Protein AF-A0A6J7F257-F1 (afdb_monomer_lite)

Radius of gyration: 17.42 Å; chains: 1; bounding box: 30×32×53 Å

InterPro domains:
  IPR005288 L-aspartate oxidase [PTHR42716] (41-132)
  IPR015939 Fumarate reductase/succinate dehydrogenase flavoprotein-like, C-terminal [PF02910] (46-128)
  IPR037099 Fumarate reductase/succinate dehydrogenase flavoprotein-like, C-terminal domain superfamily [SSF46977] (38-130)

pLDDT: mean 87.4, std 16.23, range [43.72, 98.44]

Secondary structure (DSSP, 8-state):
--EESS-TT---GGGEEEEEEPPPPPPPP--SS---SSS--HHHHHHHHHHHHHHHSSSEE-HHHHHHHHHHHHHHHHHHTTS-TTSHHHHHHHHHHHHHHHHHHHHHH--S-BTTBEETTB-S--GGG-EEEE---

Organism: NCBI:txid449393

Structure (mmCIF, N/CA/C/O backbone):
data_AF-A0A6J7F257-F1
#
_entry.id   AF-A0A6J7F257-F1
#
loop_
_atom_site.group_PDB
_atom_site.id
_atom_site.type_symbol
_atom_site.label_atom_id
_atom_site.label_alt_id
_atom_site.label_comp_id
_atom_site.label_asym_id
_atom_site.label_entity_id
_atom_site.label_seq_id
_atom_site.pdbx_PDB_ins_code
_atom_site.Cartn_x
_atom_site.Cartn_y
_atom_site.Cartn_z
_atom_site.occupancy
_atom_site.B_iso_or_equiv
_atom_site.auth_seq_id
_atom_site.auth_comp_id
_atom_site.auth_asym_id
_atom_site.auth_atom_id
_atom_site.pdbx_PDB_model_num
ATOM 1 N N . MET A 1 1 ? 0.198 -18.275 12.877 1.00 47.94 1 MET A N 1
ATOM 2 C CA . MET A 1 1 ? 1.405 -17.846 13.627 1.00 47.94 1 MET A CA 1
ATOM 3 C C . MET A 1 1 ? 1.023 -16.888 14.758 1.00 47.94 1 MET A C 1
ATOM 5 O O . MET A 1 1 ? 0.595 -15.772 14.477 1.00 47.94 1 MET A O 1
ATOM 9 N N . ARG A 1 2 ? 1.169 -17.287 16.030 1.00 43.72 2 ARG A N 1
ATOM 10 C CA . ARG A 1 2 ? 1.167 -16.353 17.175 1.00 43.72 2 ARG A CA 1
ATOM 11 C C . ARG A 1 2 ? 2.531 -15.654 17.209 1.00 43.72 2 ARG A C 1
ATOM 13 O O . ARG A 1 2 ? 3.538 -16.346 17.224 1.00 43.72 2 ARG A O 1
ATOM 20 N N . SER A 1 3 ? 2.583 -14.324 17.189 1.00 47.03 3 SER A N 1
ATOM 21 C CA . SER A 1 3 ? 3.768 -13.589 17.643 1.00 47.03 3 SER A CA 1
ATOM 22 C C . SER A 1 3 ? 3.356 -12.783 18.860 1.00 47.03 3 SER A C 1
ATOM 24 O O . SER A 1 3 ? 2.300 -12.150 18.860 1.00 47.03 3 SER A O 1
ATOM 26 N N . VAL A 1 4 ? 4.180 -12.841 19.896 1.00 46.09 4 VAL A N 1
ATOM 27 C CA . VAL A 1 4 ? 4.019 -12.024 21.094 1.00 46.09 4 VAL A CA 1
ATOM 28 C C . VAL A 1 4 ? 4.691 -10.689 20.789 1.00 46.09 4 VAL A C 1
ATOM 30 O O . VAL A 1 4 ? 5.875 -10.655 20.462 1.00 46.09 4 VAL A O 1
ATOM 33 N N . LEU A 1 5 ? 3.932 -9.594 20.797 1.00 47.00 5 LEU A N 1
ATOM 34 C CA . LEU A 1 5 ? 4.510 -8.251 20.851 1.00 47.00 5 LEU A CA 1
ATOM 35 C C . LEU A 1 5 ? 4.490 -7.848 22.327 1.00 47.00 5 LEU A C 1
ATOM 37 O O . LEU A 1 5 ? 3.453 -7.462 22.855 1.00 47.00 5 LEU A O 1
ATOM 41 N N . GLY A 1 6 ? 5.624 -8.049 22.996 1.00 48.19 6 GLY A N 1
ATOM 42 C CA . GLY A 1 6 ? 5.761 -8.021 24.454 1.00 48.19 6 GLY A CA 1
ATOM 43 C C . GLY A 1 6 ? 6.654 -9.170 24.919 1.00 48.19 6 GLY A C 1
ATOM 44 O O . GLY A 1 6 ? 6.896 -10.100 24.152 1.00 48.19 6 GLY A O 1
ATOM 45 N N . PHE A 1 7 ? 7.194 -9.082 26.138 1.00 46.81 7 PHE A N 1
ATOM 46 C CA . PHE A 1 7 ? 8.109 -10.081 26.705 1.00 46.81 7 PHE A CA 1
ATOM 47 C C . PHE A 1 7 ? 7.590 -11.507 26.464 1.00 46.81 7 PHE A C 1
ATOM 49 O O . PHE A 1 7 ? 6.439 -11.807 26.783 1.00 46.81 7 PHE A O 1
ATOM 56 N N . ALA A 1 8 ? 8.437 -12.358 25.875 1.00 50.94 8 ALA A N 1
ATOM 57 C CA . ALA A 1 8 ? 8.070 -13.682 25.367 1.00 50.94 8 ALA A CA 1
ATOM 58 C C . ALA A 1 8 ? 7.418 -14.608 26.416 1.00 50.94 8 ALA A C 1
ATOM 60 O O . ALA A 1 8 ? 6.675 -15.508 26.037 1.00 50.94 8 ALA A O 1
ATOM 61 N N . ASP A 1 9 ? 7.640 -14.333 27.706 1.00 55.28 9 ASP A N 1
ATOM 62 C CA . ASP A 1 9 ? 7.163 -15.123 28.847 1.00 55.28 9 ASP A CA 1
ATOM 63 C C . ASP A 1 9 ? 5.977 -14.498 29.607 1.00 55.28 9 ASP A C 1
ATOM 65 O O . ASP A 1 9 ? 5.693 -14.870 30.746 1.00 55.28 9 ASP A O 1
ATOM 69 N N . SER A 1 10 ? 5.259 -13.533 29.024 1.00 56.78 10 SER A N 1
ATOM 70 C CA . SER A 1 10 ? 4.066 -13.003 29.690 1.00 56.78 10 SER A CA 1
ATOM 71 C C . SER A 1 10 ? 2.926 -14.027 29.700 1.00 56.78 10 SER A C 1
ATOM 73 O O . SER A 1 10 ? 2.411 -14.417 28.651 1.00 56.78 10 SER A O 1
ATOM 75 N N . ALA A 1 11 ? 2.474 -14.404 30.899 1.00 63.03 11 ALA A N 1
ATOM 76 C CA . ALA A 1 11 ? 1.251 -15.184 31.101 1.00 63.03 11 ALA A CA 1
ATOM 77 C C . ALA A 1 11 ? -0.031 -14.384 30.788 1.00 63.03 11 ALA A C 1
ATOM 79 O O . ALA A 1 11 ? -1.129 -14.945 30.783 1.00 63.03 11 ALA A O 1
ATOM 80 N N . ASP A 1 12 ? 0.088 -13.078 30.527 1.00 67.38 12 ASP A N 1
ATOM 81 C CA . ASP A 1 12 ? -1.041 -12.247 30.142 1.00 67.38 12 ASP A CA 1
ATOM 82 C C . ASP A 1 12 ? -1.430 -12.513 28.682 1.00 67.38 12 ASP A C 1
ATOM 84 O O . ASP A 1 12 ? -0.819 -12.019 27.731 1.00 67.38 12 ASP A O 1
ATOM 88 N N . SER A 1 13 ? -2.499 -13.292 28.514 1.00 66.38 13 SER A N 1
ATOM 89 C CA . SER A 1 13 ? -3.101 -13.587 27.212 1.00 66.38 13 SER A CA 1
ATOM 90 C C . SER A 1 13 ? -3.514 -12.338 26.418 1.00 66.38 13 SER A C 1
ATOM 92 O O . SER A 1 13 ? -3.634 -12.432 25.195 1.00 66.38 13 SER A O 1
ATOM 94 N N . SER A 1 14 ? -3.660 -11.171 27.065 1.00 65.56 14 SER A N 1
ATOM 95 C CA . SER A 1 14 ? -3.914 -9.888 26.397 1.00 65.56 14 SER A CA 1
ATOM 96 C C . SER A 1 14 ? -2.747 -9.431 25.506 1.00 65.56 14 SER A C 1
ATOM 98 O O . SER A 1 14 ? -2.957 -8.685 24.549 1.00 65.56 14 SER A O 1
ATOM 100 N N . LEU A 1 15 ? -1.529 -9.936 25.749 1.00 66.94 15 LEU A N 1
ATOM 101 C CA . LEU A 1 15 ? -0.330 -9.641 24.953 1.00 66.94 15 LEU A CA 1
ATOM 102 C C . LEU A 1 15 ? -0.154 -10.582 23.744 1.00 66.94 15 LEU A C 1
ATOM 104 O O . LEU A 1 15 ? 0.762 -10.412 22.933 1.00 66.94 15 LEU A O 1
ATOM 108 N N . SER A 1 16 ? -1.032 -11.580 23.583 1.00 73.12 16 SER A N 1
ATOM 109 C CA . SER A 1 16 ? -1.038 -12.479 22.424 1.00 73.12 16 SER A CA 1
ATOM 110 C C . SER A 1 16 ? -1.819 -11.856 21.261 1.00 73.12 16 SER A C 1
ATOM 112 O O . SER A 1 16 ? -3.037 -12.008 21.171 1.00 73.12 16 SER A O 1
ATOM 114 N N . ILE A 1 17 ? -1.117 -11.255 20.296 1.00 81.31 17 ILE A N 1
ATOM 115 C CA . ILE A 1 17 ? -1.738 -10.707 19.080 1.00 81.31 17 ILE A CA 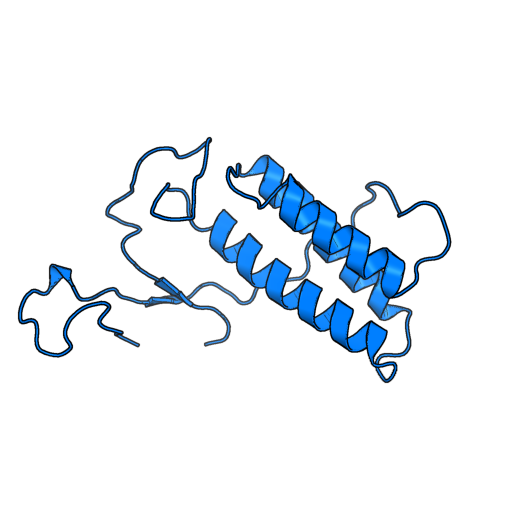1
ATOM 116 C C . ILE A 1 17 ? -1.784 -11.773 17.971 1.00 81.31 17 ILE A C 1
ATOM 118 O O . ILE A 1 17 ? -0.774 -12.141 17.354 1.00 81.31 17 ILE A O 1
ATOM 122 N N . GLY A 1 18 ? -2.990 -12.271 17.688 1.00 87.06 18 GLY A N 1
ATOM 123 C CA . GLY A 1 18 ? -3.250 -13.223 16.604 1.00 87.06 18 GLY A CA 1
ATOM 124 C C . GLY A 1 18 ? -2.939 -12.650 15.217 1.00 87.06 18 GLY A C 1
ATOM 125 O O . GLY A 1 18 ? -2.834 -11.440 15.047 1.00 87.06 18 GLY A O 1
ATOM 126 N N . GLY A 1 19 ? -2.754 -13.522 14.227 1.00 89.62 19 GLY A N 1
ATOM 127 C CA . GLY A 1 19 ? -2.682 -13.138 12.816 1.00 89.62 19 GLY A CA 1
ATOM 128 C C . GLY A 1 19 ? -3.939 -13.603 12.090 1.00 89.62 19 GLY A C 1
ATOM 129 O O . GLY A 1 19 ? -4.331 -14.756 12.258 1.00 89.62 19 GLY A O 1
ATOM 130 N N . VAL A 1 20 ? -4.544 -12.720 11.304 1.00 92.38 20 VAL A N 1
ATOM 131 C CA . VAL A 1 20 ? -5.671 -12.995 10.410 1.00 92.38 20 VAL A CA 1
ATOM 132 C C . VAL A 1 20 ? -5.163 -12.916 8.977 1.00 92.38 20 VAL A C 1
ATOM 134 O O . VAL A 1 20 ? -4.427 -11.991 8.622 1.00 92.38 20 VAL A O 1
ATOM 137 N N . ALA A 1 21 ? -5.530 -13.909 8.171 1.00 93.50 21 ALA A N 1
ATOM 138 C CA . ALA A 1 21 ? -5.167 -13.948 6.765 1.00 93.50 21 ALA A CA 1
ATOM 139 C C . ALA A 1 21 ? -5.880 -12.818 6.012 1.00 93.50 21 ALA A C 1
ATOM 141 O O . ALA A 1 21 ? -7.103 -12.693 6.066 1.00 93.50 21 ALA A O 1
ATOM 142 N N . LEU A 1 22 ? -5.101 -12.015 5.302 1.00 94.19 22 LEU A N 1
ATOM 143 C CA . LEU A 1 22 ? -5.565 -11.095 4.282 1.00 94.19 22 LEU A CA 1
ATOM 144 C C . LEU A 1 22 ? -5.269 -11.751 2.926 1.00 94.19 22 LEU A C 1
ATOM 146 O O . LEU A 1 22 ? -4.113 -12.127 2.697 1.00 94.19 22 LEU A O 1
ATOM 150 N N . PRO A 1 23 ? -6.264 -11.890 2.031 1.00 91.88 23 PRO A N 1
ATOM 151 C CA . PRO A 1 23 ? -6.025 -12.391 0.684 1.00 91.88 23 PRO A CA 1
ATOM 152 C C . PRO A 1 23 ? -4.875 -11.643 0.010 1.00 91.88 23 PRO A C 1
ATOM 154 O O . PRO A 1 23 ? -4.673 -10.451 0.265 1.00 91.88 23 PRO A O 1
ATOM 157 N N . VAL A 1 24 ? -4.110 -12.340 -0.833 1.00 88.88 24 VAL A N 1
ATOM 158 C CA . VAL A 1 24 ? -3.099 -11.676 -1.661 1.00 88.88 24 VAL A CA 1
ATOM 159 C C . VAL A 1 24 ? -3.821 -10.624 -2.502 1.00 88.88 24 VAL A C 1
ATOM 161 O O . VAL A 1 24 ? -4.806 -10.957 -3.163 1.00 88.88 24 VAL A O 1
ATOM 164 N N . PRO A 1 25 ? -3.417 -9.349 -2.418 1.00 88.25 25 PRO A N 1
ATOM 165 C CA . PRO A 1 25 ? -4.129 -8.301 -3.116 1.00 88.25 25 PRO A CA 1
ATOM 166 C C . PRO A 1 25 ? -3.954 -8.432 -4.627 1.00 88.25 25 PRO A C 1
ATOM 168 O O . PRO A 1 25 ? -2.834 -8.469 -5.132 1.00 88.25 25 PRO A O 1
ATOM 171 N N . GLU A 1 26 ? -5.070 -8.421 -5.346 1.00 84.81 26 GLU A N 1
ATOM 172 C CA . GLU A 1 26 ? -5.073 -8.319 -6.804 1.00 84.81 26 GLU A CA 1
ATOM 173 C C . GLU A 1 26 ? -4.720 -6.895 -7.252 1.00 84.81 26 GLU A C 1
ATOM 175 O O . GLU A 1 26 ? -5.004 -5.940 -6.512 1.00 84.81 26 GLU A O 1
ATOM 180 N N . PRO A 1 27 ? -4.073 -6.714 -8.422 1.00 75.88 27 PRO A N 1
ATOM 181 C CA . PRO A 1 27 ? -3.763 -5.395 -8.974 1.00 75.88 27 PRO A CA 1
ATOM 182 C C . PRO A 1 27 ? -4.981 -4.481 -8.923 1.00 75.88 27 PRO A C 1
ATOM 184 O O . PRO A 1 27 ? -6.088 -4.880 -9.293 1.00 75.88 27 PRO A O 1
ATOM 187 N N . GLY A 1 28 ? -4.781 -3.244 -8.459 1.00 72.50 28 GLY A N 1
ATOM 188 C CA . GLY A 1 28 ? -5.835 -2.245 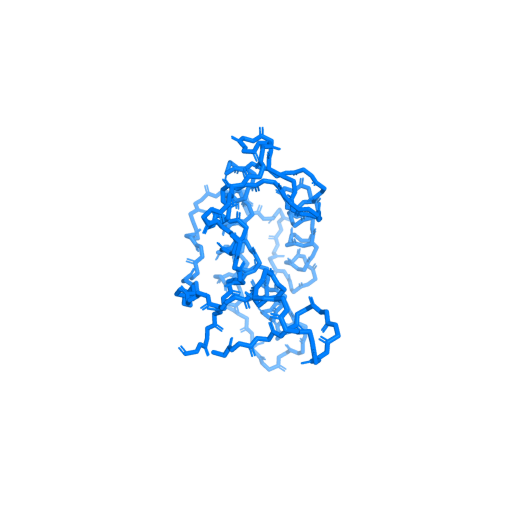-8.545 1.00 72.50 28 GLY A CA 1
ATOM 189 C C . GLY A 1 28 ? -6.269 -2.043 -9.994 1.00 72.50 28 GLY A C 1
ATOM 190 O O . GLY A 1 28 ? -5.475 -2.276 -10.910 1.00 72.50 28 GLY A O 1
ATOM 191 N N . PRO A 1 29 ? -7.529 -1.654 -10.240 1.00 75.62 29 PRO A N 1
ATOM 192 C CA . PRO A 1 29 ? -7.993 -1.512 -11.604 1.00 75.62 29 PRO A CA 1
ATOM 193 C C . PRO A 1 29 ? -7.174 -0.423 -12.303 1.00 75.62 29 PRO A C 1
ATOM 195 O O . PRO A 1 29 ? -6.949 0.657 -11.764 1.00 75.62 29 PRO A O 1
ATOM 198 N N . SER A 1 30 ? -6.741 -0.701 -13.529 1.00 66.31 30 SER A N 1
ATOM 199 C CA . SER A 1 30 ? -5.973 0.233 -14.363 1.00 66.31 30 SER A CA 1
ATOM 200 C C . SER A 1 30 ? -6.869 1.286 -15.036 1.00 66.31 30 SER A C 1
ATOM 202 O O . SER A 1 30 ? -6.582 1.726 -16.148 1.00 66.31 30 SER A O 1
ATOM 204 N N . GLY A 1 31 ? -7.996 1.639 -14.404 1.00 60.59 31 GLY A N 1
ATOM 205 C CA . GLY A 1 31 ? -9.030 2.501 -14.974 1.00 60.59 31 GLY A CA 1
ATOM 206 C C . GLY A 1 31 ? -8.502 3.886 -15.380 1.00 60.59 31 GLY A C 1
ATOM 207 O O . GLY A 1 31 ? -7.428 4.303 -14.936 1.00 60.59 31 GLY A O 1
ATOM 208 N N . PRO A 1 32 ? -9.235 4.623 -16.233 1.00 48.81 32 PRO A N 1
ATOM 209 C CA . PRO A 1 32 ? -8.764 5.890 -16.775 1.00 48.81 32 PRO A CA 1
ATOM 210 C C . PRO A 1 32 ? -8.788 6.988 -15.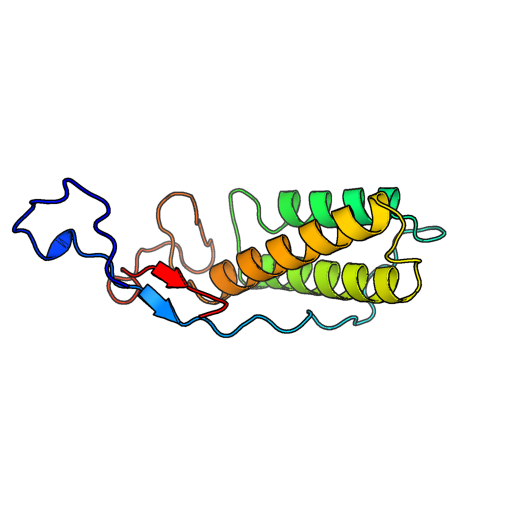704 1.00 48.81 32 PRO A C 1
ATOM 212 O O . PRO A 1 32 ? -9.806 7.642 -15.506 1.00 48.81 32 PRO A O 1
ATOM 215 N N . THR A 1 33 ? -7.661 7.247 -15.045 1.00 49.34 33 THR A N 1
ATOM 216 C CA . THR A 1 33 ? -7.451 8.492 -14.293 1.00 49.34 33 THR A CA 1
ATOM 217 C C . THR A 1 33 ? -6.026 8.992 -14.507 1.00 49.34 33 THR A C 1
ATOM 219 O O . THR A 1 33 ? -5.078 8.352 -14.088 1.00 49.34 33 THR A O 1
ATOM 222 N N . GLY A 1 34 ? -5.887 10.130 -15.197 1.00 52.81 34 GLY A N 1
ATOM 223 C CA . GLY A 1 34 ? -4.660 10.935 -15.272 1.00 52.81 34 GLY A CA 1
ATOM 224 C C . GLY A 1 34 ? -3.365 10.160 -15.526 1.00 52.81 34 GLY A C 1
ATOM 225 O O . GLY A 1 34 ? -2.575 9.963 -14.608 1.00 52.81 34 GLY A O 1
ATOM 226 N N . LYS A 1 35 ? -3.114 9.776 -16.784 1.00 50.78 35 LYS A N 1
ATOM 227 C CA . LYS A 1 35 ? -1.783 9.319 -17.211 1.00 50.78 35 LYS A CA 1
ATOM 228 C C . LYS A 1 35 ? -0.756 10.395 -16.809 1.00 50.78 35 LYS A C 1
ATOM 230 O O . LYS A 1 35 ? -1.064 11.572 -16.995 1.00 50.78 35 LYS A O 1
ATOM 235 N N . PRO A 1 36 ? 0.431 10.053 -16.281 1.00 52.94 36 PRO A N 1
ATOM 236 C CA . PRO A 1 36 ? 1.481 11.052 -16.113 1.00 52.94 36 PRO A CA 1
ATOM 237 C C . PRO A 1 36 ? 1.742 11.725 -17.468 1.00 52.94 36 PRO A C 1
ATOM 239 O O . PRO A 1 36 ? 1.904 11.028 -18.472 1.00 52.94 36 PRO A O 1
ATOM 242 N N . ASP A 1 37 ? 1.732 13.059 -17.507 1.00 51.50 37 ASP A N 1
ATOM 243 C CA . ASP A 1 37 ? 1.994 13.822 -18.729 1.00 51.50 37 ASP A CA 1
ATOM 244 C C . ASP A 1 37 ? 3.391 13.457 -19.270 1.00 51.50 37 ASP A C 1
ATOM 246 O O . ASP A 1 37 ? 4.409 13.703 -18.620 1.00 51.50 37 ASP A O 1
ATOM 250 N N . GLY A 1 38 ? 3.438 12.826 -20.450 1.00 62.47 38 GLY A N 1
ATOM 251 C CA . GLY A 1 38 ? 4.669 12.365 -21.107 1.00 62.47 38 GLY A CA 1
ATOM 252 C C . GLY A 1 38 ? 4.760 10.847 -21.322 1.00 62.47 38 GLY A C 1
ATOM 253 O O . GLY A 1 38 ? 3.851 10.080 -21.003 1.00 62.47 38 GLY A O 1
ATOM 254 N N . ALA A 1 39 ? 5.865 10.394 -21.922 1.00 75.31 39 ALA A N 1
ATOM 255 C CA . ALA A 1 39 ? 6.159 8.967 -22.044 1.00 75.31 39 ALA A CA 1
ATOM 256 C C . ALA A 1 39 ? 6.465 8.386 -20.653 1.00 75.31 39 ALA A C 1
ATOM 258 O O . ALA A 1 39 ? 7.267 8.951 -19.911 1.00 75.31 39 ALA A O 1
ATOM 259 N N . ALA A 1 40 ? 5.833 7.266 -20.295 1.00 87.12 40 ALA A N 1
ATOM 260 C CA . ALA A 1 40 ? 6.090 6.610 -19.018 1.00 87.12 40 ALA A CA 1
ATOM 261 C C . ALA A 1 40 ? 7.524 6.060 -18.993 1.00 87.12 40 ALA A C 1
ATOM 263 O O . ALA A 1 40 ? 7.879 5.228 -19.826 1.00 87.12 40 ALA A O 1
ATOM 264 N N . THR A 1 41 ? 8.327 6.506 -18.028 1.00 95.00 41 TH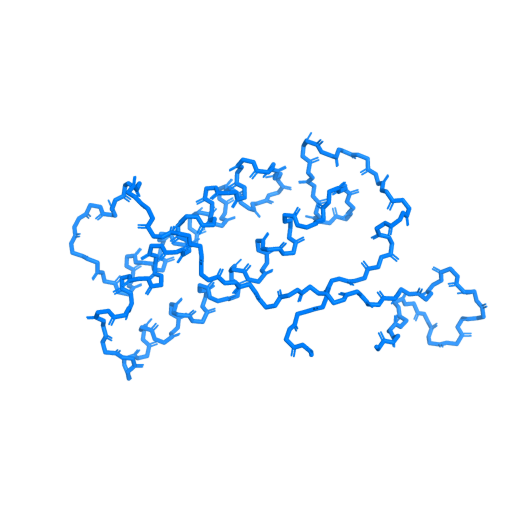R A N 1
ATOM 265 C CA . THR A 1 41 ? 9.647 5.939 -17.724 1.00 95.00 41 THR A CA 1
ATOM 266 C C . THR A 1 41 ? 9.634 5.332 -16.320 1.00 95.00 41 THR A C 1
ATOM 268 O O . THR A 1 41 ? 8.793 5.712 -15.496 1.00 95.00 41 THR A O 1
ATOM 271 N N . PRO A 1 42 ? 10.558 4.417 -15.987 1.00 95.81 42 PRO A N 1
ATOM 272 C CA . PRO A 1 42 ? 10.670 3.895 -14.625 1.00 95.81 42 PRO A CA 1
ATOM 273 C C . PRO A 1 42 ? 10.803 5.007 -13.570 1.00 95.81 42 PRO A C 1
ATOM 275 O O . PRO A 1 42 ? 10.187 4.949 -12.507 1.00 95.81 42 PRO A O 1
ATOM 278 N N . GLU A 1 43 ? 11.544 6.073 -13.867 1.00 96.38 43 GLU A N 1
ATOM 279 C CA . GLU A 1 43 ? 11.737 7.218 -12.973 1.00 96.38 43 GLU A CA 1
ATOM 280 C C . GLU A 1 43 ? 10.449 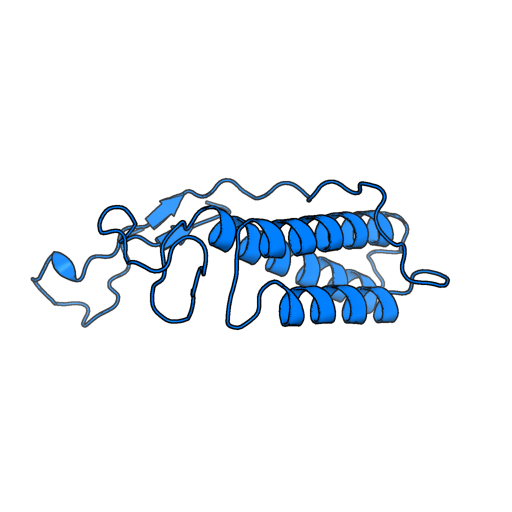8.027 -12.792 1.00 96.38 43 GLU A C 1
ATOM 282 O O . GLU A 1 43 ? 10.133 8.449 -11.674 1.00 96.38 43 GLU A O 1
ATOM 287 N N . SER A 1 44 ? 9.681 8.249 -13.867 1.00 95.69 44 SER A N 1
ATOM 288 C CA . SER A 1 44 ? 8.398 8.951 -13.770 1.00 95.69 44 SER A CA 1
ATOM 289 C C . SER A 1 44 ? 7.385 8.134 -12.967 1.00 95.69 44 SER A C 1
ATOM 291 O O . SER A 1 44 ? 6.718 8.689 -12.094 1.00 95.69 44 SER A O 1
ATOM 293 N N . LEU A 1 45 ? 7.323 6.818 -13.191 1.00 96.50 45 LEU A N 1
ATOM 294 C CA . LEU A 1 45 ? 6.444 5.900 -12.463 1.00 96.50 45 LEU A CA 1
ATOM 295 C C . LEU A 1 45 ? 6.818 5.794 -10.978 1.00 96.50 45 LEU A C 1
ATOM 297 O O . LEU A 1 45 ? 5.933 5.813 -10.123 1.00 96.50 45 LEU A O 1
ATOM 301 N N . ARG A 1 46 ? 8.117 5.766 -10.651 1.00 97.75 46 ARG A N 1
ATOM 302 C CA . ARG A 1 46 ? 8.594 5.804 -9.260 1.00 97.75 46 ARG A CA 1
ATOM 303 C C . ARG A 1 46 ? 8.131 7.062 -8.535 1.00 97.75 46 ARG A C 1
ATOM 305 O O . ARG A 1 46 ? 7.605 6.966 -7.429 1.00 97.75 46 ARG A O 1
ATOM 312 N N . ARG A 1 47 ? 8.317 8.239 -9.143 1.00 97.06 47 ARG A N 1
ATOM 313 C CA . ARG A 1 47 ? 7.863 9.503 -8.543 1.00 97.06 47 ARG A CA 1
ATOM 314 C C . ARG A 1 47 ? 6.351 9.513 -8.362 1.00 97.06 47 ARG A C 1
ATOM 316 O O . ARG A 1 47 ? 5.871 9.951 -7.322 1.00 97.06 47 ARG A O 1
ATOM 323 N N . TYR A 1 48 ? 5.620 8.993 -9.345 1.00 95.12 48 TYR A N 1
ATOM 324 C CA . TYR A 1 48 ? 4.165 8.947 -9.313 1.00 95.12 48 TYR A CA 1
ATOM 325 C C . TYR A 1 48 ? 3.636 8.129 -8.128 1.00 95.12 48 TYR A C 1
ATOM 327 O O . TYR A 1 48 ? 2.852 8.642 -7.329 1.00 95.12 48 TYR A O 1
ATOM 335 N N . ILE A 1 49 ? 4.136 6.903 -7.935 1.00 96.50 49 ILE A N 1
ATOM 336 C CA . ILE A 1 49 ? 3.690 6.060 -6.820 1.00 96.50 49 ILE A CA 1
ATOM 337 C C . ILE A 1 49 ? 4.140 6.597 -5.454 1.00 96.50 49 ILE A C 1
ATOM 339 O O . ILE A 1 49 ? 3.369 6.569 -4.497 1.00 96.50 49 ILE A O 1
ATOM 343 N N . GLN A 1 50 ? 5.359 7.140 -5.352 1.00 97.94 50 GLN A N 1
ATOM 344 C CA . GLN A 1 50 ? 5.855 7.743 -4.109 1.00 97.94 50 GLN A CA 1
ATOM 345 C C . GLN A 1 50 ? 5.028 8.964 -3.701 1.00 97.94 50 GLN A C 1
ATOM 347 O O . GLN A 1 50 ? 4.701 9.118 -2.521 1.00 97.94 50 GLN A O 1
ATOM 352 N N . GLN A 1 51 ? 4.655 9.806 -4.668 1.00 97.56 51 GLN A N 1
ATOM 353 C CA . GLN A 1 51 ? 3.789 10.953 -4.426 1.00 97.56 51 GLN A CA 1
ATOM 354 C C . GLN A 1 51 ? 2.401 10.508 -3.954 1.00 97.56 51 GLN A C 1
ATOM 356 O O . GLN A 1 51 ? 1.931 11.004 -2.933 1.00 97.56 51 GLN A O 1
ATOM 361 N N . ALA A 1 52 ? 1.775 9.542 -4.635 1.00 97.00 52 ALA A N 1
ATOM 362 C CA . ALA A 1 52 ? 0.461 9.027 -4.248 1.00 97.00 52 ALA A CA 1
ATOM 363 C C . ALA A 1 52 ? 0.469 8.425 -2.833 1.00 97.00 52 ALA A C 1
ATOM 365 O O . ALA A 1 52 ? -0.373 8.770 -2.007 1.00 97.00 52 ALA A O 1
ATOM 366 N N . MET A 1 53 ? 1.466 7.596 -2.505 1.00 97.88 53 MET A N 1
ATOM 367 C CA . MET A 1 53 ? 1.613 7.032 -1.157 1.00 97.88 53 MET A CA 1
ATOM 368 C C . MET A 1 53 ? 1.799 8.120 -0.090 1.00 97.88 53 MET A C 1
ATOM 370 O O . MET A 1 53 ? 1.245 8.011 1.002 1.00 97.88 53 MET A O 1
ATOM 374 N N . SER A 1 54 ? 2.549 9.180 -0.402 1.00 97.56 54 SER A N 1
ATOM 375 C CA . SER A 1 54 ? 2.809 10.279 0.537 1.00 97.56 54 SER A CA 1
ATOM 376 C C . SER A 1 54 ? 1.573 11.153 0.765 1.00 97.56 54 SER A C 1
ATOM 378 O O . SER A 1 54 ? 1.292 11.533 1.901 1.00 97.56 54 SER A O 1
ATOM 380 N N . THR A 1 55 ? 0.830 11.463 -0.301 1.00 96.62 55 THR A N 1
ATOM 381 C CA . THR A 1 55 ? -0.350 12.336 -0.252 1.00 96.62 55 THR A CA 1
ATOM 382 C C . THR A 1 55 ? -1.576 11.622 0.310 1.00 96.62 55 THR A C 1
ATOM 384 O O . THR A 1 55 ? -2.247 12.168 1.180 1.00 96.62 55 THR A O 1
ATOM 387 N N . ASP A 1 56 ? -1.862 10.406 -0.155 1.00 97.50 56 ASP A N 1
ATOM 388 C CA . ASP A 1 56 ? -3.149 9.743 0.077 1.00 97.50 56 ASP A CA 1
ATOM 389 C C . ASP A 1 56 ? -3.065 8.528 1.027 1.00 97.50 56 ASP A C 1
ATOM 391 O O . ASP A 1 56 ? -4.090 8.068 1.538 1.00 97.50 56 ASP A O 1
ATOM 395 N N . ALA A 1 57 ? -1.857 8.028 1.320 1.00 97.12 57 ALA A N 1
ATOM 396 C CA . ALA A 1 57 ? -1.598 6.983 2.320 1.00 97.12 57 ALA A CA 1
ATOM 397 C C . ALA A 1 57 ? -0.621 7.436 3.431 1.00 97.12 57 ALA A C 1
ATOM 399 O O . ALA A 1 57 ? -0.017 6.596 4.112 1.00 97.12 57 ALA A O 1
ATOM 400 N N . GLY A 1 58 ? -0.492 8.755 3.626 1.00 94.88 58 GLY A N 1
ATOM 401 C CA . GLY A 1 58 ? 0.366 9.403 4.620 1.00 94.88 58 GLY A CA 1
ATOM 402 C C . GLY A 1 58 ? -0.179 9.344 6.054 1.00 94.88 58 GLY A C 1
ATOM 403 O O . GLY A 1 58 ? -0.717 8.332 6.489 1.00 94.88 58 GLY A O 1
ATOM 404 N N . VAL A 1 59 ? -0.014 10.424 6.827 1.00 95.31 59 VAL A N 1
ATOM 405 C CA . VAL A 1 59 ? -0.361 10.454 8.267 1.00 95.31 59 VAL A CA 1
ATOM 406 C C . VAL A 1 59 ? -1.845 10.179 8.517 1.00 95.31 59 VAL A C 1
ATOM 408 O O . VAL A 1 59 ? -2.181 9.400 9.404 1.00 95.31 59 VAL A O 1
ATOM 411 N N . GLN A 1 60 ? -2.719 10.806 7.732 1.00 94.81 60 GLN A N 1
ATOM 412 C CA . GLN A 1 60 ? -4.168 10.639 7.804 1.00 94.81 60 GLN A CA 1
ATOM 413 C C . GLN A 1 60 ? -4.660 9.935 6.545 1.00 94.81 60 GLN A C 1
ATOM 415 O O . GLN A 1 60 ? -4.197 10.231 5.444 1.00 94.81 60 GLN A O 1
ATOM 420 N N . ARG A 1 61 ? -5.592 8.998 6.716 1.00 97.94 61 ARG A N 1
ATOM 421 C CA . ARG A 1 61 ? -6.120 8.160 5.637 1.00 97.94 61 ARG A CA 1
ATOM 422 C C . ARG A 1 61 ? -7.638 8.122 5.700 1.00 97.94 61 ARG A C 1
ATOM 424 O O . ARG A 1 61 ? -8.207 8.175 6.786 1.00 97.94 61 ARG A O 1
ATOM 431 N N . SER A 1 62 ? -8.282 7.958 4.557 1.00 98.44 62 SER A N 1
ATOM 432 C CA . SER A 1 62 ? -9.692 7.580 4.450 1.00 98.44 62 SER A CA 1
ATOM 433 C C . SER A 1 62 ? -9.837 6.433 3.456 1.00 98.44 62 SER A C 1
ATOM 435 O O . SER A 1 62 ? -8.916 6.161 2.683 1.00 98.44 62 SER A O 1
ATOM 437 N N . ALA A 1 63 ? -10.990 5.760 3.436 1.00 97.94 63 ALA A N 1
ATOM 438 C CA . ALA A 1 63 ? -11.280 4.796 2.375 1.00 97.94 63 ALA A CA 1
ATOM 439 C C . ALA A 1 63 ? -11.099 5.420 0.978 1.00 97.94 63 ALA A C 1
ATOM 441 O O . ALA A 1 63 ? -10.518 4.801 0.093 1.00 97.94 63 ALA A O 1
ATOM 442 N N . GLU A 1 64 ? -11.534 6.669 0.801 1.00 97.69 64 GLU A N 1
ATOM 443 C CA . GLU A 1 64 ? -11.428 7.394 -0.466 1.00 97.69 64 GLU A CA 1
ATOM 444 C C . GLU A 1 64 ? -9.971 7.666 -0.870 1.00 97.69 64 GLU A C 1
ATOM 446 O O . GLU A 1 64 ? -9.591 7.395 -2.009 1.00 97.69 64 GLU A O 1
ATOM 451 N N . SER A 1 65 ? -9.135 8.155 0.055 1.00 97.94 65 SER A N 1
ATOM 452 C CA . SER A 1 65 ? -7.723 8.422 -0.243 1.00 97.94 65 SER A CA 1
ATOM 453 C C . SER A 1 65 ? -6.985 7.130 -0.591 1.00 97.94 65 SER A C 1
ATOM 455 O O . SER A 1 65 ? -6.290 7.055 -1.601 1.00 97.94 65 SER A O 1
ATOM 457 N N . LEU A 1 66 ? -7.227 6.062 0.167 1.00 98.00 66 LEU A N 1
ATOM 458 C CA . LEU A 1 66 ? -6.645 4.749 -0.096 1.00 98.00 66 LEU A CA 1
ATOM 459 C C . LEU A 1 66 ? -7.081 4.175 -1.452 1.00 98.00 66 LEU A C 1
ATOM 461 O O . LEU A 1 66 ? -6.256 3.595 -2.156 1.00 98.00 66 LEU A O 1
ATOM 465 N N . GLN A 1 67 ? -8.337 4.380 -1.858 1.00 96.56 67 GLN A N 1
ATOM 466 C CA . GLN A 1 67 ? -8.811 3.983 -3.186 1.00 96.56 67 GLN A CA 1
ATOM 467 C C . GLN A 1 67 ? -8.118 4.759 -4.311 1.00 96.56 67 GLN A C 1
ATOM 469 O O . GLN A 1 67 ? -7.810 4.164 -5.342 1.00 96.56 67 GLN A O 1
ATOM 474 N N . ARG A 1 68 ? -7.796 6.048 -4.129 1.00 95.75 68 ARG A N 1
ATOM 475 C CA . ARG A 1 68 ? -6.989 6.794 -5.115 1.00 95.75 68 ARG A CA 1
ATOM 476 C C . ARG A 1 68 ? -5.601 6.183 -5.291 1.00 95.75 68 ARG A C 1
ATOM 478 O O . ARG A 1 68 ? -5.178 5.965 -6.424 1.00 95.75 68 ARG A O 1
ATOM 485 N N . VAL A 1 69 ? -4.928 5.831 -4.193 1.00 96.81 69 VAL A N 1
ATOM 486 C CA . VAL A 1 69 ? -3.626 5.140 -4.258 1.00 96.81 69 VAL A CA 1
ATOM 487 C C . VAL A 1 69 ? -3.753 3.788 -4.956 1.00 96.81 69 VAL A C 1
ATOM 489 O O . VAL A 1 69 ? -2.902 3.433 -5.768 1.00 96.81 69 VAL A O 1
ATOM 492 N N . TRP A 1 70 ? -4.833 3.052 -4.688 1.00 96.50 70 TRP A N 1
ATOM 493 C CA . TRP A 1 70 ? -5.108 1.767 -5.328 1.00 96.50 70 TRP A CA 1
ATOM 494 C C . TRP A 1 70 ? -5.170 1.867 -6.860 1.00 96.50 70 TRP A C 1
ATOM 496 O O . TRP A 1 70 ? -4.588 1.029 -7.550 1.00 96.50 70 TRP A O 1
ATOM 506 N N . GLN A 1 71 ? -5.797 2.922 -7.397 1.00 95.06 71 GLN A N 1
ATOM 507 C CA . GLN A 1 71 ? -5.810 3.190 -8.843 1.00 95.06 71 GLN A CA 1
ATOM 508 C C . GLN A 1 71 ? -4.404 3.475 -9.382 1.00 95.06 71 GLN A C 1
ATOM 510 O O . GLN A 1 71 ? -3.998 2.895 -10.388 1.00 95.06 71 GLN A O 1
ATOM 515 N N . VAL A 1 72 ? -3.639 4.331 -8.692 1.00 95.56 72 VAL A N 1
ATOM 516 C CA . VAL A 1 72 ? -2.265 4.683 -9.088 1.00 95.56 72 VAL A CA 1
ATOM 517 C C . VAL A 1 72 ? -1.383 3.437 -9.176 1.00 95.56 72 VAL A C 1
ATOM 519 O O . VAL A 1 72 ? -0.672 3.253 -10.160 1.00 95.56 72 VAL A O 1
ATOM 522 N N . ILE A 1 73 ? -1.474 2.543 -8.189 1.00 96.31 73 ILE A N 1
ATOM 523 C CA . ILE A 1 73 ? -0.755 1.262 -8.186 1.00 96.31 73 ILE A CA 1
ATOM 524 C C . ILE A 1 73 ? -1.128 0.425 -9.418 1.00 96.31 73 ILE A C 1
ATOM 526 O O . ILE A 1 73 ? -0.239 -0.067 -10.115 1.00 96.31 73 ILE A O 1
ATOM 530 N N . GLY A 1 74 ? -2.427 0.291 -9.707 1.00 94.69 74 GLY A N 1
ATOM 531 C CA . GLY A 1 74 ? -2.934 -0.454 -10.864 1.00 94.69 74 GLY A CA 1
ATOM 532 C C . GLY A 1 74 ? -2.428 0.080 -12.205 1.00 94.69 74 GLY A C 1
ATOM 533 O O . GLY A 1 74 ? -2.074 -0.687 -13.102 1.00 94.69 74 GLY A O 1
ATOM 534 N N . GLN A 1 75 ? -2.340 1.401 -12.335 1.00 93.06 75 GLN A N 1
ATOM 535 C CA . GLN A 1 75 ? -1.797 2.061 -13.522 1.00 93.06 75 GLN A CA 1
ATOM 536 C C . GLN A 1 75 ? -0.281 1.901 -13.636 1.00 93.06 75 GLN A C 1
ATOM 538 O O . GLN A 1 75 ? 0.226 1.657 -14.731 1.00 93.06 75 GLN A O 1
ATOM 543 N N . THR A 1 76 ? 0.452 2.011 -12.523 1.00 94.94 76 THR A N 1
ATOM 544 C CA . THR A 1 76 ? 1.900 1.780 -12.500 1.00 94.94 76 THR A CA 1
ATOM 545 C C . THR A 1 76 ? 2.230 0.356 -12.931 1.00 94.94 76 THR A C 1
ATOM 547 O O . THR A 1 76 ? 3.085 0.180 -13.795 1.00 94.94 76 THR A O 1
ATOM 550 N N . LEU A 1 77 ? 1.540 -0.652 -12.389 1.00 94.94 77 LEU A N 1
ATOM 551 C CA . LEU A 1 77 ? 1.756 -2.053 -12.762 1.00 94.94 77 LEU A CA 1
ATOM 552 C C . LEU A 1 77 ? 1.462 -2.295 -14.249 1.00 94.94 77 LEU A C 1
ATOM 554 O O . LEU A 1 77 ? 2.314 -2.843 -14.943 1.00 94.94 77 LEU A O 1
ATOM 558 N N . ALA A 1 78 ? 0.333 -1.791 -14.757 1.00 93.50 78 ALA A N 1
ATOM 559 C CA . ALA A 1 78 ? -0.010 -1.906 -16.175 1.00 93.50 78 ALA A CA 1
ATOM 560 C C . ALA A 1 78 ? 1.014 -1.219 -17.097 1.00 93.50 78 ALA A C 1
ATOM 562 O O . ALA A 1 78 ? 1.355 -1.745 -18.153 1.00 93.50 78 ALA A O 1
ATOM 563 N N . ALA A 1 79 ? 1.554 -0.060 -16.706 1.00 93.38 79 ALA A N 1
ATOM 564 C CA . ALA A 1 79 ? 2.596 0.609 -17.483 1.00 93.38 79 ALA A CA 1
ATOM 565 C C . ALA A 1 79 ? 3.910 -0.195 -17.516 1.00 93.38 79 ALA A C 1
ATOM 567 O O . ALA A 1 79 ? 4.581 -0.227 -18.548 1.00 93.38 79 ALA A O 1
ATOM 568 N N . LEU A 1 80 ? 4.269 -0.856 -16.409 1.00 94.62 80 LEU A N 1
ATOM 569 C CA . LEU A 1 80 ? 5.471 -1.690 -16.312 1.00 94.62 80 LEU A CA 1
ATOM 570 C C . LEU A 1 80 ? 5.369 -2.987 -17.122 1.00 94.62 80 LEU A C 1
ATOM 572 O O . LEU A 1 80 ? 6.406 -3.536 -17.483 1.00 94.62 80 LEU A O 1
ATOM 576 N N . ASP A 1 81 ? 4.166 -3.489 -17.413 1.00 93.38 81 ASP A N 1
ATOM 577 C CA . ASP A 1 81 ? 3.976 -4.689 -18.247 1.00 93.38 81 ASP A CA 1
ATOM 578 C C . ASP A 1 81 ? 4.400 -4.471 -19.711 1.00 93.38 81 ASP A C 1
ATOM 580 O O . ASP A 1 81 ? 4.653 -5.428 -20.440 1.00 93.38 81 ASP A O 1
ATOM 584 N N . HIS A 1 82 ? 4.541 -3.212 -20.134 1.00 92.81 82 HIS A N 1
ATOM 585 C CA . HIS A 1 82 ? 5.057 -2.833 -21.451 1.00 92.81 82 HIS A CA 1
ATOM 586 C C . HIS A 1 82 ? 6.560 -2.500 -21.453 1.00 92.81 82 HIS A C 1
ATOM 588 O O . HIS A 1 82 ? 7.075 -2.013 -22.460 1.00 92.81 82 HIS A O 1
ATOM 594 N N . MET A 1 83 ? 7.267 -2.723 -20.341 1.00 94.81 83 MET A N 1
ATOM 595 C CA . MET A 1 83 ? 8.698 -2.435 -20.189 1.00 94.81 83 MET A CA 1
ATOM 596 C C . MET A 1 83 ? 9.504 -3.726 -19.998 1.00 94.81 83 MET A C 1
ATOM 598 O O . MET A 1 83 ? 8.970 -4.734 -19.543 1.00 94.81 83 MET A O 1
ATOM 602 N N . ASP A 1 84 ? 10.802 -3.697 -20.319 1.00 96.38 84 ASP A N 1
ATOM 603 C CA . ASP A 1 84 ? 11.689 -4.849 -20.114 1.00 96.38 84 ASP A CA 1
ATOM 604 C C . ASP A 1 84 ? 11.912 -5.111 -18.606 1.00 96.38 84 ASP A C 1
ATOM 606 O O . ASP A 1 84 ? 12.508 -4.270 -17.923 1.00 96.38 84 ASP A O 1
ATOM 610 N N . PRO A 1 85 ? 11.474 -6.266 -18.064 1.00 94.25 85 PRO A N 1
ATOM 611 C CA . PRO A 1 85 ? 11.629 -6.586 -16.648 1.00 94.25 85 PRO A CA 1
ATOM 612 C C . PRO A 1 85 ? 13.085 -6.828 -16.220 1.00 94.25 85 PRO A C 1
ATOM 614 O O . PRO A 1 85 ? 13.354 -6.830 -15.020 1.00 94.25 85 PRO A O 1
ATOM 617 N N . GLN A 1 86 ? 14.024 -7.032 -17.154 1.00 96.06 86 GLN A N 1
ATOM 618 C CA . GLN A 1 86 ? 15.452 -7.193 -16.843 1.00 96.06 86 GLN A CA 1
ATOM 619 C C . GLN A 1 86 ? 16.142 -5.859 -16.527 1.00 96.06 86 GLN A C 1
ATOM 621 O O . GLN A 1 86 ? 17.239 -5.836 -15.965 1.00 96.06 86 GLN A O 1
ATOM 626 N N . VAL A 1 87 ? 15.504 -4.730 -16.847 1.00 97.81 87 VAL A N 1
ATOM 627 C CA . VAL A 1 87 ? 16.005 -3.409 -16.470 1.00 97.81 87 VAL A CA 1
ATOM 628 C C . VAL A 1 87 ? 15.800 -3.208 -14.969 1.00 97.81 87 VAL A C 1
ATOM 630 O O . VAL A 1 87 ? 14.672 -3.183 -14.477 1.00 97.81 87 VAL A O 1
ATOM 633 N N . VAL A 1 88 ? 16.893 -2.990 -14.233 1.00 98.19 88 VAL A N 1
ATOM 634 C CA . VAL A 1 88 ? 16.883 -2.840 -12.763 1.00 98.19 88 VAL A CA 1
ATOM 635 C C . VAL A 1 88 ? 15.861 -1.800 -12.293 1.00 98.19 88 VAL A C 1
ATOM 637 O O . VAL A 1 88 ? 15.085 -2.064 -11.378 1.00 98.19 88 VAL A O 1
ATOM 640 N N . ALA A 1 89 ? 15.788 -0.643 -12.959 1.00 97.88 89 ALA A N 1
ATOM 641 C CA . ALA A 1 89 ? 14.840 0.408 -12.598 1.00 97.88 89 ALA A CA 1
ATOM 642 C C . ALA A 1 89 ? 13.367 -0.036 -12.726 1.00 97.88 89 ALA A C 1
ATOM 644 O O . ALA A 1 89 ? 12.546 0.367 -11.902 1.00 97.88 89 ALA A O 1
ATOM 645 N N . VAL A 1 90 ? 13.036 -0.880 -13.712 1.00 98.00 90 VAL A N 1
ATOM 646 C CA . VAL A 1 90 ? 11.691 -1.456 -13.906 1.00 98.00 90 VAL A CA 1
ATOM 647 C C . VAL A 1 90 ? 11.372 -2.429 -12.772 1.00 98.00 90 VAL A C 1
ATOM 649 O O . VAL A 1 90 ? 10.306 -2.331 -12.161 1.00 98.00 90 VAL A O 1
ATOM 652 N N . ALA A 1 91 ? 12.310 -3.324 -12.444 1.00 98.19 91 ALA A N 1
ATOM 653 C CA . ALA A 1 91 ? 12.157 -4.279 -11.349 1.00 98.19 91 ALA A CA 1
ATOM 654 C C . ALA A 1 91 ? 11.969 -3.575 -9.992 1.00 98.19 91 ALA A C 1
ATOM 656 O O . ALA A 1 91 ? 11.091 -3.943 -9.211 1.00 98.19 91 ALA A O 1
ATOM 657 N N . GLU A 1 92 ? 12.728 -2.510 -9.728 1.00 98.38 92 GLU A N 1
ATOM 658 C CA . GLU A 1 92 ? 12.580 -1.716 -8.507 1.00 98.38 92 GLU A CA 1
ATOM 659 C C . GLU A 1 92 ? 11.204 -1.047 -8.396 1.00 98.38 92 GLU A C 1
ATOM 661 O O . GLU A 1 92 ? 10.596 -1.074 -7.325 1.00 98.38 92 GLU A O 1
ATOM 666 N N . VAL A 1 93 ? 10.685 -0.463 -9.484 1.00 98.19 93 VAL A N 1
ATOM 667 C CA . VAL A 1 93 ? 9.349 0.157 -9.459 1.00 98.19 93 VAL A CA 1
ATOM 668 C C . VAL A 1 93 ? 8.267 -0.907 -9.284 1.00 98.19 93 VAL A C 1
ATOM 670 O O . VAL A 1 93 ? 7.321 -0.683 -8.529 1.00 98.19 93 VAL A O 1
ATOM 673 N N . ARG A 1 94 ? 8.418 -2.083 -9.910 1.00 97.62 94 ARG A N 1
ATOM 674 C CA . ARG A 1 94 ? 7.494 -3.210 -9.718 1.00 97.62 94 ARG A CA 1
ATOM 675 C C . ARG A 1 94 ? 7.447 -3.646 -8.252 1.00 97.62 94 ARG A C 1
ATOM 677 O O . ARG A 1 94 ? 6.355 -3.765 -7.700 1.00 97.62 94 ARG A O 1
ATOM 684 N N . ASN A 1 95 ? 8.604 -3.778 -7.602 1.00 97.31 95 ASN A N 1
ATOM 685 C CA . ASN A 1 95 ? 8.686 -4.110 -6.177 1.00 97.31 95 ASN A CA 1
ATOM 686 C C . ASN A 1 95 ? 8.009 -3.042 -5.303 1.00 97.31 95 ASN A C 1
ATOM 688 O O . ASN A 1 95 ? 7.226 -3.374 -4.413 1.00 97.31 95 ASN A O 1
ATOM 692 N N . LEU A 1 96 ? 8.265 -1.755 -5.574 1.00 97.81 96 LEU A N 1
ATOM 693 C CA . LEU A 1 96 ? 7.601 -0.654 -4.867 1.00 97.81 96 LEU A CA 1
ATOM 694 C C . LEU A 1 96 ? 6.076 -0.718 -5.024 1.00 97.81 96 LEU A C 1
ATOM 696 O O . LEU A 1 96 ? 5.362 -0.544 -4.038 1.00 97.81 96 LEU A O 1
ATOM 700 N N . ALA A 1 97 ? 5.581 -1.003 -6.230 1.00 97.00 97 ALA A N 1
ATOM 701 C CA . ALA A 1 97 ? 4.153 -1.110 -6.503 1.00 97.00 97 ALA A CA 1
ATOM 702 C C . ALA A 1 97 ? 3.490 -2.280 -5.768 1.00 97.00 97 ALA A C 1
ATOM 704 O O . ALA A 1 97 ? 2.437 -2.093 -5.164 1.00 97.00 97 ALA A O 1
ATOM 705 N N . GLN A 1 98 ? 4.128 -3.449 -5.729 1.00 95.81 98 GLN A N 1
ATOM 706 C CA . GLN A 1 98 ? 3.618 -4.622 -5.007 1.00 95.81 98 GLN A CA 1
ATOM 707 C C . GLN A 1 98 ? 3.606 -4.421 -3.482 1.00 95.81 98 GLN A C 1
ATOM 709 O O . GLN A 1 98 ? 2.661 -4.819 -2.793 1.00 95.81 98 GLN A O 1
ATOM 714 N N . ILE A 1 99 ? 4.627 -3.754 -2.932 1.00 96.38 99 ILE A N 1
ATOM 715 C CA . ILE A 1 99 ? 4.650 -3.398 -1.507 1.00 96.38 99 ILE A CA 1
ATOM 716 C C . ILE A 1 99 ? 3.551 -2.376 -1.201 1.00 96.38 99 ILE A C 1
ATOM 718 O O . ILE A 1 99 ? 2.790 -2.563 -0.252 1.00 96.38 99 ILE A O 1
ATOM 722 N N . ALA A 1 100 ? 3.427 -1.321 -2.012 1.00 97.25 100 ALA A N 1
ATOM 723 C CA . ALA A 1 100 ? 2.379 -0.313 -1.861 1.00 97.25 100 ALA A CA 1
ATOM 724 C C . ALA A 1 100 ? 0.981 -0.947 -1.896 1.00 97.25 100 ALA A C 1
ATOM 726 O O . ALA A 1 100 ? 0.145 -0.650 -1.047 1.00 97.25 100 ALA A O 1
ATOM 727 N N . GLN A 1 101 ? 0.759 -1.885 -2.813 1.00 96.56 101 GLN A N 1
ATOM 728 C CA . GLN A 1 101 ? -0.468 -2.665 -2.913 1.00 96.56 101 GLN A CA 1
ATOM 729 C C . GLN A 1 101 ? -0.776 -3.432 -1.624 1.00 96.56 101 GLN A C 1
ATOM 731 O O . GLN A 1 101 ? -1.867 -3.315 -1.072 1.00 96.56 101 GLN A O 1
ATOM 736 N N . THR A 1 102 ? 0.203 -4.162 -1.092 1.00 96.06 102 THR A N 1
ATOM 737 C CA . THR A 1 102 ? 0.052 -4.892 0.174 1.00 96.06 102 THR A CA 1
ATOM 738 C C . THR A 1 102 ? -0.309 -3.960 1.330 1.00 96.06 102 THR A C 1
ATOM 740 O O . THR A 1 102 ? -1.219 -4.249 2.110 1.00 96.06 102 THR A O 1
ATOM 743 N N . LEU A 1 103 ? 0.361 -2.809 1.419 1.00 96.38 103 LEU A N 1
ATOM 744 C CA . LEU A 1 103 ? 0.106 -1.814 2.458 1.00 96.38 103 LEU A CA 1
ATOM 745 C C . LEU A 1 103 ? -1.293 -1.201 2.342 1.00 96.38 103 LEU A C 1
ATOM 747 O O . LEU A 1 103 ? -1.995 -1.094 3.347 1.00 96.38 103 LEU A O 1
ATOM 751 N N . VAL A 1 104 ? -1.717 -0.817 1.136 1.00 97.38 104 VAL A N 1
ATOM 752 C CA . VAL A 1 104 ? -3.035 -0.207 0.904 1.00 97.38 104 VAL A CA 1
ATOM 753 C C . VAL A 1 104 ? -4.156 -1.214 1.148 1.00 97.38 104 VAL A C 1
ATOM 755 O O . VAL A 1 104 ? -5.146 -0.862 1.785 1.00 97.38 104 VAL A O 1
ATOM 758 N N . ALA A 1 105 ? -3.993 -2.473 0.732 1.00 96.94 105 ALA A N 1
ATOM 759 C CA . ALA A 1 105 ? -4.966 -3.527 1.010 1.00 96.94 105 ALA A CA 1
ATOM 760 C C . ALA A 1 105 ? -5.153 -3.742 2.520 1.00 96.94 105 ALA A C 1
ATOM 762 O O . ALA A 1 105 ? -6.284 -3.778 3.009 1.00 96.94 105 ALA A O 1
ATOM 763 N N . ALA A 1 106 ? -4.053 -3.804 3.278 1.00 96.94 106 ALA A N 1
ATOM 764 C CA . ALA A 1 106 ? -4.106 -3.902 4.733 1.00 96.94 106 ALA A CA 1
ATOM 765 C C . ALA A 1 106 ? -4.738 -2.654 5.375 1.00 96.94 106 ALA A C 1
ATOM 767 O O . ALA A 1 106 ? -5.546 -2.769 6.297 1.00 96.94 106 ALA A O 1
ATOM 768 N N . ALA A 1 107 ? -4.416 -1.458 4.873 1.00 97.56 107 ALA A N 1
ATOM 769 C CA . ALA A 1 107 ? -4.982 -0.205 5.363 1.00 97.56 107 ALA A CA 1
ATOM 770 C C . ALA A 1 107 ? -6.492 -0.088 5.092 1.00 97.56 107 ALA A C 1
ATOM 772 O O . ALA A 1 107 ? -7.211 0.455 5.932 1.00 97.56 107 ALA A O 1
ATOM 773 N N . LEU A 1 108 ? -6.971 -0.595 3.950 1.00 97.31 108 LEU A N 1
ATOM 774 C CA . LEU A 1 108 ? -8.390 -0.648 3.589 1.00 97.31 108 LEU A CA 1
ATOM 775 C C . LEU A 1 108 ? -9.154 -1.638 4.469 1.00 97.31 108 LEU A C 1
ATOM 777 O O . LEU A 1 108 ? -10.197 -1.271 5.007 1.00 97.31 108 LEU A O 1
ATOM 781 N N . ALA A 1 109 ? -8.610 -2.846 4.654 1.00 97.12 109 ALA A N 1
ATOM 782 C CA . ALA A 1 109 ? -9.204 -3.888 5.491 1.00 97.12 109 ALA A CA 1
ATOM 783 C C . ALA A 1 109 ? -9.309 -3.480 6.970 1.00 97.12 109 ALA A C 1
ATOM 785 O O . ALA A 1 109 ? -10.177 -3.969 7.688 1.00 97.12 109 ALA A O 1
ATOM 786 N N . ARG A 1 110 ? -8.435 -2.576 7.424 1.00 97.62 110 ARG A N 1
ATOM 787 C CA . ARG A 1 110 ? -8.384 -2.097 8.804 1.00 97.62 110 ARG A CA 1
ATOM 788 C C . ARG A 1 110 ? -9.214 -0.827 8.995 1.00 97.62 110 ARG A C 1
ATOM 790 O O . ARG A 1 110 ? -8.739 0.287 8.752 1.00 97.62 110 ARG A O 1
ATOM 797 N N . THR A 1 111 ? -10.444 -0.999 9.466 1.00 98.00 111 THR A N 1
ATOM 798 C CA . THR A 1 111 ? -11.437 0.062 9.705 1.00 98.00 111 THR A CA 1
ATOM 799 C C . THR A 1 111 ? -11.448 0.513 11.169 1.00 98.00 111 THR A C 1
ATOM 801 O O . THR A 1 111 ? -12.478 0.500 11.836 1.00 98.00 111 THR A O 1
ATOM 804 N N . GLU A 1 112 ? -10.276 0.866 11.691 1.00 98.38 112 GLU A N 1
ATOM 805 C CA . GLU A 1 112 ? -10.074 1.489 13.005 1.00 98.38 112 GLU A CA 1
ATOM 806 C C . GLU A 1 112 ? -8.870 2.439 12.931 1.00 98.38 112 GLU A C 1
ATOM 808 O O . GLU A 1 112 ? -8.101 2.391 11.967 1.00 98.38 112 GLU A O 1
ATOM 813 N N . SER A 1 113 ? -8.650 3.241 13.972 1.00 98.38 113 SER A N 1
ATOM 814 C CA . SER A 1 113 ? -7.414 4.009 14.154 1.00 98.38 113 SER A CA 1
ATOM 815 C C . SER A 1 113 ? -6.604 3.463 15.323 1.00 98.38 113 SER A C 1
ATOM 817 O O . SER A 1 113 ? -7.108 3.358 16.436 1.00 98.38 113 SER A O 1
ATOM 819 N N . ARG A 1 114 ? -5.329 3.123 15.097 1.00 96.00 114 ARG A N 1
ATOM 820 C CA . ARG A 1 114 ? -4.415 2.620 16.139 1.00 96.00 114 ARG A CA 1
ATOM 821 C C . ARG A 1 114 ? -2.960 2.865 15.750 1.00 96.00 114 ARG A C 1
ATOM 823 O O . ARG A 1 114 ? -2.529 2.455 14.671 1.00 96.00 114 ARG A O 1
ATOM 830 N N . GLY A 1 115 ? -2.180 3.451 16.656 1.00 94.50 115 GLY A N 1
ATOM 831 C CA . GLY A 1 115 ? -0.759 3.718 16.418 1.00 94.50 115 GLY A CA 1
ATOM 832 C C . GLY A 1 115 ? -0.549 4.629 15.203 1.00 94.50 115 GLY A C 1
ATOM 833 O O . GLY A 1 115 ? -1.145 5.696 15.121 1.00 94.50 115 GLY A O 1
ATOM 834 N N . THR A 1 116 ? 0.279 4.200 14.247 1.00 94.88 116 THR A N 1
ATOM 835 C CA . THR A 1 116 ? 0.597 4.952 13.013 1.00 94.88 116 THR A CA 1
ATOM 836 C C . THR A 1 116 ? -0.462 4.827 11.907 1.00 94.88 116 THR A C 1
ATOM 838 O O . THR A 1 116 ? -0.340 5.445 10.844 1.00 94.88 116 THR A O 1
ATOM 841 N N . HIS A 1 117 ? -1.514 4.038 12.138 1.00 97.06 117 HIS A N 1
ATOM 842 C CA . HIS A 1 117 ? -2.662 3.917 11.245 1.00 97.06 117 HIS A CA 1
ATOM 843 C C . HIS A 1 117 ? -3.801 4.801 11.753 1.00 97.06 117 HIS A C 1
ATOM 845 O O . HIS A 1 117 ? -4.570 4.370 12.609 1.00 97.06 117 HIS A O 1
ATOM 851 N N . ALA A 1 118 ? -3.888 6.036 11.253 1.00 97.88 118 ALA A N 1
ATOM 852 C CA . ALA A 1 118 ? -4.992 6.952 11.539 1.00 97.88 118 ALA A CA 1
ATOM 853 C C . ALA A 1 118 ? -5.966 7.018 10.351 1.00 97.88 118 ALA A C 1
ATOM 855 O O . ALA A 1 118 ? -5.596 7.439 9.250 1.00 97.88 118 ALA A O 1
ATOM 856 N N . ARG A 1 119 ? -7.211 6.597 10.589 1.00 98.00 119 ARG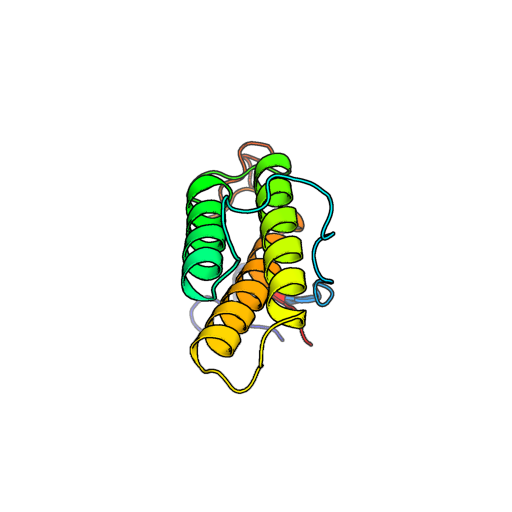 A N 1
ATOM 857 C CA . ARG A 1 119 ? -8.342 6.612 9.656 1.00 98.00 119 ARG A CA 1
ATOM 858 C C . ARG A 1 119 ? -9.327 7.696 10.085 1.00 98.00 119 ARG A C 1
ATOM 860 O O . ARG A 1 119 ? -9.962 7.571 11.126 1.00 98.00 119 ARG A O 1
ATOM 867 N N . ILE A 1 120 ? -9.478 8.753 9.292 1.00 98.00 120 ILE A N 1
ATOM 868 C CA . ILE A 1 120 ? -10.384 9.869 9.628 1.00 98.00 120 ILE A CA 1
ATOM 869 C C . ILE A 1 120 ? -11.863 9.456 9.585 1.00 98.00 120 ILE A C 1
ATOM 871 O O . ILE A 1 120 ? -12.690 10.031 10.282 1.00 98.00 120 ILE A O 1
ATOM 875 N N . ASP A 1 121 ? -12.181 8.434 8.790 1.00 98.19 121 ASP A N 1
ATOM 876 C CA . ASP A 1 121 ? -13.493 7.797 8.673 1.00 98.19 121 ASP A CA 1
ATOM 877 C C . ASP A 1 121 ? -13.744 6.729 9.757 1.00 98.19 121 ASP A C 1
ATOM 879 O O . ASP A 1 121 ? -14.888 6.343 9.979 1.00 98.19 121 ASP A O 1
ATOM 883 N N . TYR A 1 122 ? -12.696 6.298 10.472 1.00 98.19 122 TYR A N 1
ATOM 884 C CA . TYR A 1 122 ? -12.762 5.361 11.601 1.00 98.19 122 TYR A CA 1
ATOM 885 C C . TYR A 1 122 ? -11.827 5.813 12.741 1.00 98.19 122 TYR A C 1
ATOM 887 O O . TYR A 1 122 ? -10.781 5.198 12.968 1.00 98.19 122 TYR A O 1
ATOM 895 N N . PRO A 1 123 ? -12.159 6.901 13.464 1.00 97.88 123 PRO A N 1
ATOM 896 C CA . PRO A 1 123 ? -11.236 7.542 14.408 1.00 97.88 123 PRO A CA 1
ATOM 897 C C . PRO A 1 123 ? -11.013 6.756 15.711 1.00 97.88 123 PRO A C 1
ATOM 899 O O . PRO A 1 123 ? -10.037 7.006 16.417 1.00 97.88 123 PRO A O 1
ATOM 902 N N . ALA A 1 124 ? -11.906 5.826 16.052 1.00 98.12 124 ALA A N 1
ATOM 903 C CA . ALA A 1 124 ? -11.809 5.012 17.261 1.00 98.12 124 ALA A CA 1
ATOM 904 C C . ALA A 1 124 ? -11.032 3.708 17.020 1.00 98.12 124 ALA A C 1
ATOM 906 O O . ALA A 1 124 ? -10.890 3.245 15.886 1.00 98.12 124 ALA A O 1
ATOM 907 N N . THR A 1 125 ? -10.563 3.101 18.111 1.00 97.75 125 THR A N 1
ATOM 908 C CA . THR A 1 125 ? -10.092 1.711 18.093 1.00 97.75 125 THR A CA 1
ATOM 909 C C . THR A 1 125 ? -11.280 0.748 18.098 1.00 97.75 125 THR A C 1
ATOM 911 O O . THR A 1 125 ? -12.333 1.048 18.660 1.00 97.75 125 THR A O 1
ATOM 914 N N . ASP A 1 126 ? -11.089 -0.422 17.502 1.00 97.06 126 ASP A N 1
ATOM 915 C CA . ASP A 1 126 ? -12.035 -1.532 17.479 1.00 97.06 126 ASP A CA 1
ATOM 916 C C . ASP A 1 126 ? -11.388 -2.766 18.139 1.00 97.06 126 ASP A C 1
ATOM 918 O O . ASP A 1 126 ? -10.411 -3.317 17.612 1.00 97.06 126 ASP A O 1
ATOM 922 N N . PRO A 1 127 ? -11.900 -3.232 19.295 1.00 94.19 127 PRO A N 1
ATOM 923 C CA . PRO A 1 127 ? -11.388 -4.423 19.964 1.00 94.19 127 PRO A CA 1
ATOM 924 C C . PRO A 1 127 ? -11.373 -5.678 19.081 1.00 94.19 127 PRO A C 1
ATOM 926 O O . PRO A 1 127 ? -10.435 -6.471 19.202 1.00 94.19 127 PRO A O 1
ATOM 929 N N . ALA A 1 128 ? -12.333 -5.836 18.159 1.00 94.50 128 ALA A N 1
ATOM 930 C CA . ALA A 1 128 ? -12.388 -6.973 17.236 1.00 94.50 128 ALA A CA 1
ATOM 931 C C . ALA A 1 128 ? -11.207 -6.984 16.245 1.00 94.50 128 ALA A C 1
ATOM 933 O O . ALA A 1 128 ? -10.809 -8.037 15.740 1.00 94.50 128 ALA A O 1
ATOM 934 N N . GLN A 1 129 ? -10.584 -5.825 16.022 1.00 95.12 129 GLN A N 1
ATOM 935 C CA . GLN A 1 129 ? -9.430 -5.648 15.142 1.00 95.12 129 GLN A CA 1
ATOM 936 C C . GLN A 1 129 ? -8.077 -5.710 15.869 1.00 95.12 129 GLN A C 1
ATOM 938 O O . GLN A 1 129 ? -7.039 -5.337 15.316 1.00 95.12 129 GLN A O 1
ATOM 943 N N . THR A 1 130 ? -8.051 -6.253 17.093 1.00 93.25 130 THR A N 1
ATOM 944 C CA . THR A 1 130 ? -6.819 -6.512 17.862 1.00 93.25 130 THR A CA 1
ATOM 945 C C . THR A 1 130 ? -6.098 -7.766 17.351 1.00 93.25 130 THR A C 1
ATOM 947 O O . THR A 1 130 ? -5.972 -8.785 18.027 1.00 93.25 130 THR A O 1
ATOM 950 N N . HIS A 1 131 ? -5.639 -7.699 16.107 1.00 91.69 131 HIS A N 1
ATOM 951 C CA . HIS A 1 131 ? -4.908 -8.753 15.419 1.00 91.69 131 HIS A CA 1
ATOM 952 C C . HIS A 1 131 ? -3.984 -8.145 14.354 1.00 91.69 131 HIS A C 1
ATOM 954 O O . HIS A 1 131 ? -4.053 -6.960 14.030 1.00 91.69 131 HIS A O 1
ATOM 960 N N . ARG A 1 132 ? -3.090 -8.962 13.804 1.00 92.62 132 ARG A N 1
ATOM 961 C CA . ARG A 1 132 ? -2.244 -8.621 12.656 1.00 92.62 132 ARG A CA 1
ATOM 962 C C . ARG A 1 132 ? -2.922 -9.068 11.373 1.00 92.62 132 ARG A C 1
ATOM 964 O O . ARG A 1 132 ? -3.508 -10.146 11.349 1.00 92.62 132 ARG A O 1
ATOM 971 N N . LEU A 1 133 ? -2.776 -8.290 10.309 1.00 94.56 133 LEU A N 1
ATOM 972 C CA . LEU A 1 133 ? -3.126 -8.717 8.957 1.00 94.56 133 LEU A CA 1
ATOM 973 C C . LEU A 1 133 ? -1.893 -9.355 8.316 1.00 94.56 133 LEU A C 1
ATOM 975 O O . LEU A 1 133 ? -0.807 -8.777 8.362 1.00 94.56 133 LEU A O 1
ATOM 979 N N . VAL A 1 134 ? -2.049 -10.557 7.769 1.00 93.25 134 VAL A N 1
ATOM 980 C CA . VAL A 1 134 ? -0.956 -11.344 7.183 1.00 93.25 134 VAL A CA 1
ATOM 981 C C . VAL A 1 134 ? -1.348 -11.752 5.772 1.00 93.25 134 VAL A C 1
ATOM 983 O O . VAL A 1 134 ? -2.379 -12.387 5.599 1.00 93.25 134 VAL A O 1
ATOM 986 N N . THR A 1 135 ? -0.534 -11.413 4.775 1.00 90.88 135 THR A N 1
ATOM 987 C CA . THR A 1 135 ? -0.766 -11.778 3.368 1.00 90.88 135 THR A CA 1
ATOM 988 C C . THR A 1 135 ? 0.321 -12.730 2.859 1.00 90.88 135 THR A C 1
ATOM 990 O O . THR A 1 135 ? 1.416 -12.757 3.424 1.00 90.88 135 THR A O 1
ATOM 993 N N . GLY A 1 136 ? 0.026 -13.502 1.807 1.00 82.94 136 GLY A N 1
ATOM 994 C CA . GLY A 1 136 ? 0.980 -14.427 1.178 1.00 82.94 136 GLY A CA 1
ATOM 995 C C . GLY A 1 136 ? 1.278 -15.702 1.977 1.00 82.94 136 GLY A C 1
ATOM 996 O O . GLY A 1 136 ? 2.357 -16.269 1.816 1.00 82.94 136 GLY A O 1
ATOM 997 N N . ILE A 1 137 ? 0.353 -16.118 2.849 1.00 73.25 137 ILE A N 1
ATOM 998 C CA . ILE A 1 137 ? 0.422 -17.367 3.630 1.00 73.25 137 ILE A CA 1
ATOM 999 C C . ILE A 1 137 ? -0.490 -18.454 3.076 1.00 73.25 137 ILE A C 1
ATOM 1001 O O . ILE A 1 137 ? -1.505 -18.096 2.438 1.00 73.25 137 ILE A O 1
#

Foldseek 3Di:
DWDFPDDPPDPPPLRTAAEDEDEQFDQQALDDDDDPPDQDDLVSLQVQLVVLCCPAVHQEHELVSLSVSSNSLNNSCVSLVPDDCVPPSSVVSVVVSSVSRVSSSQLNVDQADDDSNAYPNHRHDDPVPRHHYDYDD

Sequence (137 aa):
MRSVLGFADSADSSLSIGGVALPVPEPGPSGPTGKPDGAATPESLRRYIQQAMSTDAGVQRSAESLQRVWQVIGQTLAALDHMDPQVVAVAEVRNLAQIAQTLVAAALARTESRGTHARIDYPATDPAQTHRLVTGI